Protein AF-G3ECL9-F1 (afdb_monomer_lite)

Sequence (90 aa):
YVEHVQCRISLKFFPRGDLRILLISPMGTESVLLFERPLDIISSTFDDWPFLSVHYWGEKIAGRWEIKITRRMANSTAKSPGLLKKWRLI

Radius of gyration: 13.77 Å; chains: 1; bounding box: 30×22×41 Å

Foldseek 3Di:
DDQKKKKFFWKFFALPLQKWKWKAAQVGDIDTQDDRHPPSGPDGTRDRDIRMDRSCPPHDRDDDMDMDMDGDPPPDPTPDDMDTPDMDMD

Organism: Diuraphis noxia (NCBI:txid143948)

Secondary structure (DSSP, 8-state):
--S-EEEEEEEE-SSGGGEEEEEE-TT--EEEEE---TT--S--EEEEEEEEE-TTTT----S--EEEEEE--TT----S--EEEEEEE-

Structure (mmCIF, N/CA/C/O backbone):
data_AF-G3ECL9-F1
#
_entry.id   AF-G3ECL9-F1
#
loop_
_atom_site.group_PDB
_atom_site.id
_atom_site.type_symbol
_atom_site.label_atom_id
_atom_site.label_alt_id
_atom_site.label_comp_id
_atom_site.label_asym_id
_atom_site.label_entity_id
_atom_site.label_seq_id
_atom_site.pdbx_PDB_ins_code
_atom_site.Cartn_x
_atom_site.Cartn_y
_atom_site.Cartn_z
_atom_site.occupancy
_atom_site.B_iso_or_equiv
_atom_site.auth_seq_id
_atom_site.auth_comp_id
_atom_site.auth_asym_id
_atom_site.auth_atom_id
_atom_site.pdbx_PDB_model_num
ATOM 1 N N . TYR A 1 1 ? -8.461 -0.238 19.344 1.00 78.69 1 TYR A N 1
ATOM 2 C CA . TYR A 1 1 ? -7.337 0.543 18.798 1.00 78.69 1 TYR A CA 1
ATOM 3 C C . TYR A 1 1 ? -6.559 -0.346 17.851 1.00 78.69 1 TYR A C 1
ATOM 5 O O . TYR A 1 1 ? -6.683 -1.558 17.972 1.00 78.69 1 TYR A O 1
ATOM 13 N N . VAL A 1 2 ? -5.859 0.232 16.881 1.00 91.38 2 VAL A N 1
ATOM 14 C CA . VAL A 1 2 ? -5.109 -0.529 15.870 1.00 91.38 2 VAL A CA 1
ATOM 15 C C . VAL A 1 2 ? -3.709 -0.869 16.389 1.00 91.38 2 VAL A C 1
ATOM 17 O O . VAL A 1 2 ? -3.133 -0.083 17.135 1.00 91.38 2 VAL A O 1
ATOM 20 N N . GLU A 1 3 ? -3.171 -2.022 15.996 1.00 94.06 3 GLU A N 1
ATOM 21 C CA . GLU A 1 3 ? -1.781 -2.427 16.267 1.00 94.06 3 GLU A CA 1
ATOM 22 C C . GLU A 1 3 ? -0.962 -2.390 14.973 1.00 94.06 3 GLU A C 1
ATOM 24 O O . GLU A 1 3 ? 0.033 -1.682 14.842 1.00 94.06 3 GLU A O 1
ATOM 29 N N . HIS A 1 4 ? -1.445 -3.095 13.959 1.00 94.50 4 HIS A N 1
ATOM 30 C CA . HIS A 1 4 ? -0.885 -3.104 12.619 1.00 94.50 4 HIS A CA 1
ATOM 31 C C . HIS A 1 4 ? -2.009 -2.915 11.604 1.00 94.50 4 HIS A C 1
ATOM 33 O O . HIS A 1 4 ? -3.153 -3.286 11.856 1.00 94.50 4 HIS A O 1
ATOM 39 N N . VAL A 1 5 ? -1.668 -2.335 10.457 1.00 96.81 5 VAL A N 1
ATOM 40 C CA . VAL A 1 5 ? -2.556 -2.243 9.296 1.00 96.81 5 VAL A CA 1
ATOM 41 C C . VAL A 1 5 ? -1.858 -2.883 8.120 1.00 96.81 5 VAL A C 1
ATOM 43 O O . VAL A 1 5 ? -0.700 -2.561 7.832 1.00 96.81 5 VAL A O 1
ATOM 46 N N . GLN A 1 6 ? -2.571 -3.752 7.411 1.00 97.19 6 GLN A N 1
ATOM 47 C CA . GLN A 1 6 ? -2.087 -4.337 6.174 1.00 97.19 6 GLN A CA 1
ATOM 48 C C . GLN A 1 6 ? -2.921 -3.858 4.986 1.00 97.19 6 GLN A C 1
ATOM 50 O O . GLN A 1 6 ? -4.107 -4.147 4.857 1.00 97.19 6 GLN A O 1
ATOM 55 N N . CYS A 1 7 ? -2.265 -3.177 4.056 1.00 97.12 7 CYS A N 1
ATOM 56 C CA . CYS A 1 7 ? -2.829 -2.773 2.785 1.00 97.12 7 CYS A CA 1
ATOM 57 C C . CYS A 1 7 ? -2.428 -3.769 1.697 1.00 97.12 7 CYS A C 1
ATOM 59 O O . CYS A 1 7 ? -1.272 -3.817 1.270 1.00 97.12 7 CYS A O 1
ATOM 61 N N . ARG A 1 8 ? -3.385 -4.584 1.245 1.00 98.00 8 ARG A N 1
ATOM 62 C CA . ARG A 1 8 ? -3.158 -5.535 0.151 1.00 98.00 8 ARG A CA 1
ATOM 63 C C . ARG A 1 8 ? -3.544 -4.907 -1.172 1.00 98.00 8 ARG A C 1
ATOM 65 O O . ARG A 1 8 ? -4.679 -4.452 -1.311 1.00 98.00 8 ARG A O 1
ATOM 72 N N . ILE A 1 9 ? -2.626 -4.902 -2.136 1.00 97.50 9 ILE A N 1
ATOM 73 C CA . ILE A 1 9 ? -2.805 -4.215 -3.421 1.00 97.50 9 ILE A CA 1
ATOM 74 C C . ILE A 1 9 ? -2.516 -5.169 -4.584 1.00 97.50 9 ILE A C 1
ATOM 76 O O . ILE A 1 9 ? -1.443 -5.768 -4.663 1.00 97.50 9 ILE A O 1
ATOM 80 N N . SER A 1 10 ? -3.452 -5.238 -5.534 1.00 97.38 10 SER A N 1
ATOM 81 C CA . SER A 1 10 ? -3.231 -5.790 -6.873 1.00 97.38 10 SER A CA 1
ATOM 82 C C . SER A 1 10 ? -3.195 -4.647 -7.888 1.00 97.38 10 SER A C 1
ATOM 84 O O . SER A 1 10 ? -4.215 -4.006 -8.156 1.00 97.38 10 SER A O 1
ATOM 86 N N . LEU A 1 11 ? -2.026 -4.388 -8.468 1.00 96.25 11 LEU A N 1
ATOM 87 C CA . LEU A 1 11 ? -1.759 -3.240 -9.335 1.00 96.25 11 LEU A CA 1
ATOM 88 C C . LEU A 1 11 ? -0.790 -3.623 -10.456 1.00 96.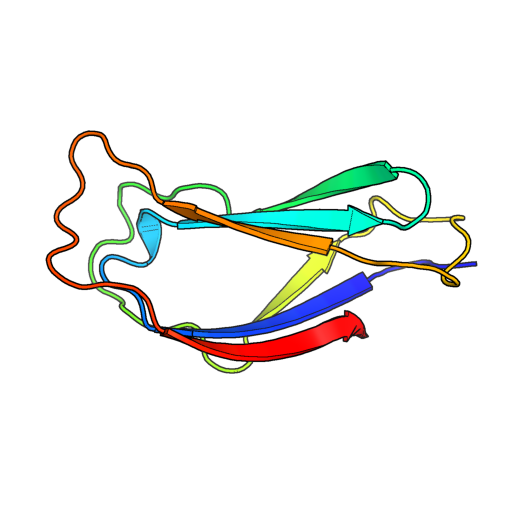25 11 LEU A C 1
ATOM 90 O O . LEU A 1 11 ? 0.211 -4.281 -10.211 1.00 96.25 11 LEU A O 1
ATOM 94 N N . LYS A 1 12 ? -1.048 -3.176 -11.685 1.00 95.69 12 LYS A N 1
ATOM 95 C CA . LYS A 1 12 ? -0.123 -3.314 -12.814 1.00 95.69 12 LYS A CA 1
ATOM 96 C C . LYS A 1 12 ? 0.429 -1.949 -13.216 1.00 95.69 12 LYS A C 1
ATOM 98 O O . LYS A 1 12 ? -0.344 -1.044 -13.510 1.00 95.69 12 LYS A O 1
ATOM 103 N N . PHE A 1 13 ? 1.747 -1.810 -13.255 1.00 94.62 13 PHE A N 1
ATOM 104 C CA . PHE A 1 13 ? 2.460 -0.622 -13.717 1.00 94.62 13 PHE A CA 1
ATOM 105 C C . PHE A 1 13 ? 3.907 -0.989 -14.048 1.00 94.62 13 PHE A C 1
ATOM 107 O O . PHE A 1 13 ? 4.540 -1.705 -13.276 1.00 94.62 13 PHE A O 1
ATOM 114 N N . PHE A 1 14 ? 4.442 -0.500 -15.166 1.00 92.75 14 PHE A N 1
ATOM 115 C CA . PHE A 1 14 ? 5.820 -0.773 -15.572 1.00 92.75 14 PHE A CA 1
ATOM 116 C C . PHE A 1 14 ? 6.586 0.530 -15.852 1.00 92.75 14 PHE A C 1
ATOM 118 O O . PHE A 1 14 ? 6.074 1.343 -16.625 1.00 92.75 14 PHE A O 1
ATOM 125 N N . PRO A 1 15 ? 7.804 0.697 -15.304 1.00 92.38 15 PRO A N 1
ATOM 126 C CA . PRO A 1 15 ? 8.421 -0.156 -14.281 1.00 92.38 15 PRO A CA 1
ATOM 127 C C . PRO A 1 15 ? 7.761 0.070 -12.914 1.00 92.38 15 PRO A C 1
ATOM 129 O O . PRO A 1 15 ? 7.513 1.208 -12.520 1.00 92.38 15 PRO A O 1
ATOM 132 N N . ARG A 1 16 ? 7.482 -0.997 -12.152 1.00 93.44 16 ARG A N 1
ATOM 133 C CA . ARG A 1 16 ? 6.818 -0.842 -10.840 1.00 93.44 16 ARG A CA 1
ATOM 134 C C . ARG A 1 16 ? 7.676 -0.073 -9.824 1.00 93.44 16 ARG A C 1
ATOM 136 O O . ARG A 1 16 ? 7.131 0.472 -8.871 1.00 93.44 16 ARG A O 1
ATOM 143 N N . GLY A 1 17 ? 8.995 -0.026 -10.030 1.00 93.62 17 GLY A N 1
ATOM 144 C CA . GLY A 1 17 ? 9.934 0.729 -9.205 1.00 93.62 17 GLY A CA 1
ATOM 145 C C . GLY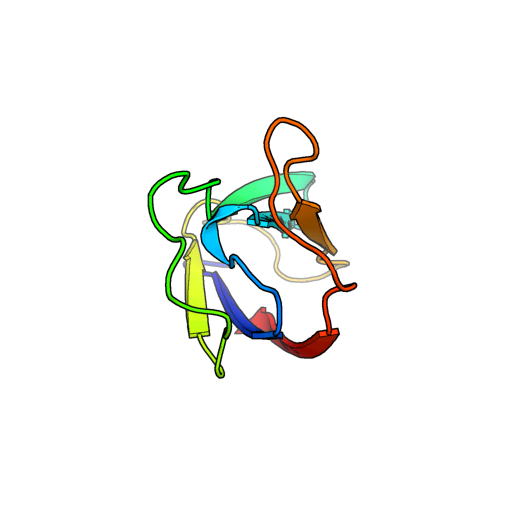 A 1 17 ? 9.712 2.240 -9.215 1.00 93.62 17 GLY A C 1
ATOM 146 O O . GLY A 1 17 ? 10.102 2.907 -8.266 1.00 93.62 17 GLY A O 1
ATOM 147 N N . ASP A 1 18 ? 9.037 2.792 -10.223 1.00 93.88 18 ASP A N 1
ATOM 148 C CA . ASP A 1 18 ? 8.710 4.223 -10.256 1.00 93.88 18 ASP A CA 1
ATOM 149 C C . ASP A 1 18 ? 7.536 4.592 -9.334 1.00 93.88 18 ASP A C 1
ATOM 151 O O . ASP A 1 18 ? 7.185 5.765 -9.239 1.00 93.88 18 ASP A O 1
ATOM 155 N N . LEU A 1 19 ? 6.894 3.621 -8.680 1.00 95.12 19 LEU A N 1
ATOM 156 C CA . LEU A 1 19 ? 5.744 3.875 -7.823 1.00 95.12 19 LEU A CA 1
ATOM 157 C C . LEU A 1 19 ? 6.146 4.257 -6.405 1.00 95.12 19 LEU A C 1
ATOM 159 O O . LEU A 1 19 ? 7.040 3.663 -5.803 1.00 95.12 19 LEU A O 1
ATOM 163 N N . ARG A 1 20 ? 5.356 5.161 -5.835 1.00 96.19 20 ARG A N 1
ATOM 164 C CA . ARG A 1 20 ? 5.318 5.466 -4.412 1.00 96.19 20 ARG A CA 1
ATOM 165 C C . ARG A 1 20 ? 3.899 5.258 -3.901 1.00 96.19 20 ARG A C 1
ATOM 167 O O . ARG A 1 20 ? 2.941 5.733 -4.508 1.00 96.19 20 ARG A O 1
ATOM 174 N N . ILE A 1 21 ? 3.766 4.539 -2.791 1.00 97.50 21 ILE A N 1
ATOM 175 C CA . ILE A 1 21 ? 2.468 4.229 -2.182 1.00 97.50 21 ILE A CA 1
ATOM 176 C C . ILE A 1 21 ? 2.469 4.753 -0.753 1.00 97.50 21 ILE A C 1
ATOM 178 O O . ILE A 1 21 ? 3.340 4.394 0.040 1.00 97.50 21 ILE A O 1
ATOM 182 N N . LEU A 1 22 ? 1.481 5.583 -0.431 1.00 97.94 22 LEU A N 1
ATOM 183 C CA . LEU A 1 22 ? 1.211 6.056 0.919 1.00 97.94 22 LEU A CA 1
ATOM 184 C C . LEU A 1 22 ? -0.168 5.594 1.375 1.00 97.94 22 LEU A C 1
ATOM 186 O O . LEU A 1 22 ? -1.100 5.510 0.572 1.00 97.94 22 LEU A O 1
ATOM 190 N N . LEU A 1 23 ? -0.287 5.346 2.673 1.00 98.06 23 LEU A N 1
ATOM 191 C CA . LEU A 1 23 ? -1.549 5.126 3.361 1.00 98.06 23 LEU A CA 1
ATOM 192 C C . LEU A 1 23 ? -1.718 6.197 4.440 1.00 98.06 23 LEU A C 1
ATOM 194 O O . LEU A 1 23 ? -0.786 6.485 5.192 1.00 98.06 23 LEU A O 1
ATOM 198 N N . ILE A 1 24 ? -2.905 6.786 4.502 1.00 98.00 24 ILE A N 1
ATOM 199 C CA . ILE A 1 24 ? -3.245 7.871 5.420 1.00 98.00 24 ILE A CA 1
ATOM 200 C C . ILE A 1 24 ? -4.409 7.412 6.287 1.00 98.00 24 ILE A C 1
ATOM 202 O O . ILE A 1 24 ? -5.419 6.924 5.764 1.00 98.00 24 ILE A O 1
ATOM 206 N N . SER A 1 25 ? -4.244 7.535 7.601 1.00 97.56 25 SER A N 1
ATOM 207 C CA . SER A 1 25 ? -5.256 7.145 8.576 1.00 97.56 25 SER A CA 1
ATOM 208 C C . SER A 1 25 ? -6.338 8.216 8.755 1.00 97.56 25 SER A C 1
ATOM 210 O O . SER A 1 25 ? -6.121 9.383 8.418 1.00 97.56 25 SER A O 1
ATOM 212 N N . PRO A 1 26 ? -7.489 7.869 9.362 1.00 96.94 26 PRO A N 1
ATOM 213 C CA . PRO A 1 26 ? -8.526 8.838 9.705 1.00 96.94 26 PRO A CA 1
ATOM 214 C C . PRO A 1 26 ? -8.051 9.954 10.641 1.00 96.94 26 PRO A C 1
ATOM 216 O O 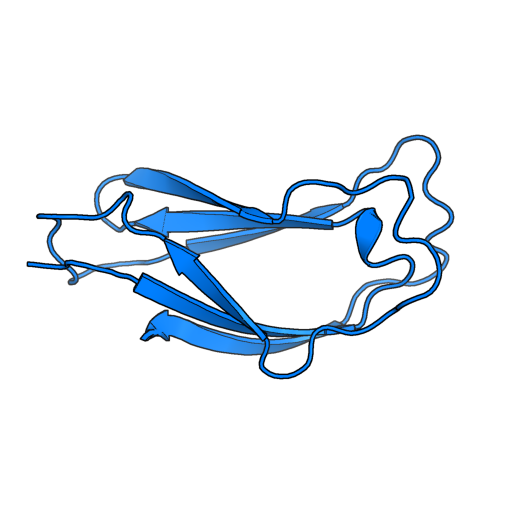. PRO A 1 26 ? -8.663 11.019 10.674 1.00 96.94 26 PRO A O 1
ATOM 219 N N . MET A 1 27 ? -6.987 9.710 11.414 1.00 96.81 27 MET A N 1
ATOM 220 C CA . MET A 1 27 ? -6.390 10.694 12.320 1.00 96.81 27 MET A CA 1
ATOM 221 C C . MET A 1 27 ? -5.306 11.549 11.642 1.00 96.81 27 MET A C 1
ATOM 223 O O . MET A 1 27 ? -4.765 12.448 12.279 1.00 96.81 27 MET A O 1
ATOM 227 N N . GLY A 1 28 ? -5.021 11.313 10.356 1.00 96.19 28 GLY A N 1
ATOM 228 C CA . GLY A 1 28 ? -4.078 12.097 9.555 1.00 96.19 28 GLY A CA 1
ATOM 229 C C . GLY A 1 28 ? -2.643 11.572 9.552 1.00 96.19 28 GLY A C 1
ATOM 230 O O . GLY A 1 28 ? -1.780 12.189 8.933 1.00 96.19 28 GLY A O 1
ATOM 231 N N . THR A 1 29 ? -2.366 10.439 10.199 1.00 97.44 29 THR A N 1
ATOM 232 C CA . THR A 1 29 ? -1.035 9.824 10.172 1.00 97.44 29 THR A CA 1
ATOM 233 C C . THR A 1 29 ? -0.754 9.265 8.786 1.00 97.44 29 THR A C 1
ATOM 235 O O . THR A 1 29 ? -1.566 8.526 8.228 1.00 97.44 29 THR A O 1
ATOM 238 N N . GLU A 1 30 ? 0.415 9.576 8.232 1.00 97.75 30 GLU A N 1
ATOM 239 C CA . GLU A 1 30 ? 0.853 9.066 6.934 1.00 97.75 30 GLU A CA 1
ATOM 240 C C . GLU A 1 30 ? 1.911 7.965 7.109 1.00 97.75 30 GLU A C 1
ATOM 242 O O . GLU A 1 30 ? 2.870 8.106 7.870 1.00 97.75 30 GLU A O 1
ATOM 247 N N . SER A 1 31 ? 1.773 6.860 6.373 1.00 98.00 31 SER A N 1
ATOM 248 C CA . SER A 1 31 ? 2.803 5.820 6.271 1.00 98.00 31 SER A CA 1
ATOM 249 C C . SER A 1 31 ? 3.173 5.575 4.820 1.00 98.00 31 SER A C 1
ATOM 251 O O . SER A 1 31 ? 2.304 5.398 3.962 1.00 98.00 31 SER A O 1
ATOM 253 N N . VAL A 1 32 ? 4.476 5.549 4.542 1.00 98.00 32 VAL A N 1
ATOM 254 C CA . VAL A 1 32 ? 4.996 5.186 3.224 1.00 98.00 32 VAL A CA 1
ATOM 255 C C . VAL A 1 32 ? 5.096 3.667 3.153 1.00 98.00 32 VAL A C 1
ATOM 257 O O . VAL A 1 32 ? 5.985 3.062 3.743 1.00 98.00 32 VAL A O 1
ATOM 260 N N . LEU A 1 33 ? 4.178 3.059 2.408 1.00 97.62 33 LEU A N 1
ATOM 261 C CA . LEU A 1 33 ? 4.110 1.612 2.207 1.00 97.62 33 LEU A CA 1
ATOM 262 C C . LEU A 1 33 ? 5.118 1.122 1.162 1.00 97.62 33 LEU A C 1
ATOM 264 O O . LEU A 1 33 ? 5.620 0.003 1.244 1.00 97.62 33 LEU A O 1
ATOM 268 N N . LEU A 1 34 ? 5.404 1.958 0.164 1.00 97.06 34 LEU A N 1
ATOM 269 C CA . LEU A 1 34 ? 6.383 1.681 -0.879 1.00 97.06 34 LEU A CA 1
ATOM 270 C C . LEU A 1 34 ? 7.094 2.977 -1.260 1.00 97.06 34 LEU A C 1
ATOM 272 O O . LEU A 1 34 ? 6.448 3.951 -1.653 1.00 97.06 34 LEU A O 1
ATOM 276 N N . PHE A 1 35 ? 8.420 2.960 -1.176 1.00 95.62 35 PHE A N 1
ATOM 277 C CA . PHE A 1 35 ? 9.278 3.986 -1.756 1.00 95.62 35 PHE A CA 1
ATOM 278 C C . PHE A 1 35 ? 9.567 3.679 -3.224 1.00 95.62 35 PHE A C 1
ATOM 280 O O . PHE A 1 35 ? 9.530 2.522 -3.646 1.00 95.62 35 PHE A O 1
ATOM 287 N N . GLU A 1 36 ? 9.930 4.716 -3.973 1.00 93.81 36 GLU A N 1
ATOM 288 C CA . GLU A 1 36 ? 10.470 4.557 -5.319 1.00 93.81 36 GLU A CA 1
ATOM 289 C C . GLU A 1 36 ? 11.759 3.721 -5.260 1.00 93.81 36 GLU A C 1
ATOM 291 O O . GLU A 1 36 ? 12.618 3.911 -4.396 1.00 93.81 36 GLU A O 1
ATOM 296 N N . ARG A 1 37 ? 11.903 2.781 -6.191 1.00 93.31 37 ARG A N 1
ATOM 297 C CA . ARG A 1 37 ? 13.048 1.876 -6.319 1.00 93.31 37 ARG A CA 1
ATOM 298 C C . ARG A 1 37 ? 13.597 1.981 -7.742 1.00 93.31 37 ARG A C 1
ATOM 300 O O . ARG A 1 37 ? 13.177 1.206 -8.600 1.00 93.31 37 ARG A O 1
ATOM 307 N N . PRO A 1 38 ? 14.551 2.893 -8.013 1.00 89.06 38 PRO A N 1
ATOM 308 C CA . PRO A 1 38 ? 15.052 3.156 -9.367 1.00 89.06 38 PRO A CA 1
ATOM 309 C C . PRO A 1 38 ? 15.635 1.936 -10.094 1.00 89.06 38 PRO A C 1
ATOM 311 O O . PRO A 1 38 ? 15.691 1.926 -11.318 1.00 89.06 38 PRO A O 1
ATOM 314 N N . LEU A 1 39 ? 16.067 0.913 -9.348 1.00 90.69 39 LEU A N 1
ATOM 315 C CA . LEU A 1 39 ? 16.634 -0.325 -9.891 1.00 90.69 39 LEU A CA 1
ATOM 316 C C . LEU A 1 39 ? 15.587 -1.433 -10.130 1.00 90.69 39 LEU A C 1
ATOM 318 O O . LEU A 1 39 ? 15.902 -2.455 -10.734 1.00 90.69 39 LEU A O 1
ATOM 322 N N . ASP A 1 40 ? 14.334 -1.258 -9.694 1.00 90.94 40 ASP A N 1
ATOM 323 C CA . ASP A 1 40 ? 13.248 -2.22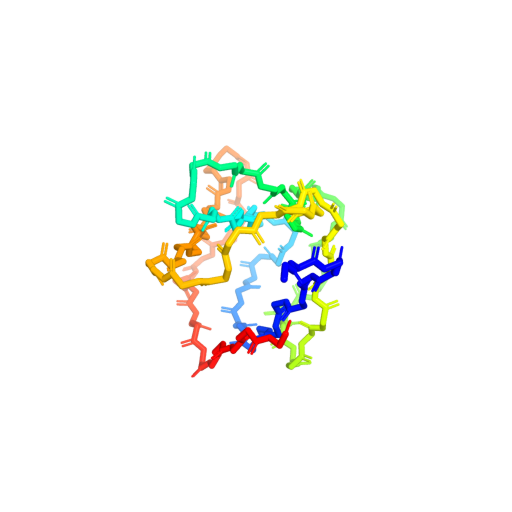8 -9.906 1.00 90.94 40 ASP A CA 1
ATOM 324 C C . ASP A 1 40 ? 12.550 -1.988 -11.257 1.00 90.94 40 ASP A C 1
ATOM 326 O O . ASP A 1 40 ? 11.419 -1.502 -11.337 1.00 90.94 40 ASP A O 1
ATOM 330 N N . ILE A 1 41 ? 13.275 -2.317 -12.331 1.00 89.31 41 ILE A N 1
ATOM 331 C CA . ILE A 1 41 ? 12.906 -2.024 -13.729 1.00 89.31 41 ILE A CA 1
ATOM 332 C C . ILE A 1 41 ? 12.430 -3.243 -14.533 1.00 89.31 41 ILE A C 1
ATOM 334 O O . ILE A 1 41 ? 12.132 -3.120 -15.716 1.00 89.31 41 ILE A O 1
ATOM 338 N N . ILE A 1 42 ? 12.376 -4.426 -13.917 1.00 84.69 42 ILE A N 1
ATOM 339 C CA . ILE A 1 42 ? 12.073 -5.693 -14.610 1.00 84.69 42 ILE A CA 1
ATOM 340 C C . ILE A 1 42 ? 10.598 -6.071 -14.445 1.00 84.69 42 ILE A C 1
ATOM 342 O O . ILE A 1 42 ? 9.971 -6.610 -15.355 1.00 84.69 42 ILE A O 1
ATOM 346 N N . SER A 1 43 ? 10.023 -5.790 -13.275 1.00 84.94 43 SER A N 1
ATOM 347 C CA . SER A 1 43 ? 8.675 -6.234 -12.935 1.00 84.94 43 SER A CA 1
ATOM 348 C C . SER A 1 43 ? 7.627 -5.150 -13.168 1.00 84.94 43 SER A C 1
ATOM 350 O O . SER A 1 43 ? 7.885 -3.948 -13.082 1.00 84.94 43 SER A O 1
ATOM 352 N N . SER A 1 44 ? 6.408 -5.606 -13.450 1.00 88.50 44 SER A N 1
ATOM 353 C CA . SER A 1 44 ? 5.265 -4.755 -13.767 1.00 88.50 44 SER A CA 1
ATOM 354 C C . SER A 1 44 ? 4.078 -4.916 -12.818 1.00 88.50 44 SER A C 1
ATOM 356 O O . SER A 1 44 ? 3.064 -4.253 -13.020 1.00 88.50 44 SER A O 1
ATOM 358 N N . THR A 1 45 ? 4.129 -5.837 -11.845 1.00 93.50 45 THR A N 1
ATOM 359 C CA . THR A 1 45 ? 2.905 -6.273 -11.148 1.00 93.50 45 THR A CA 1
ATOM 360 C C . THR A 1 45 ? 3.061 -6.404 -9.625 1.00 93.50 45 THR A C 1
ATOM 362 O O . THR A 1 45 ? 3.977 -7.047 -9.113 1.00 93.50 45 THR A O 1
ATOM 365 N N . PHE A 1 46 ? 2.137 -5.723 -8.950 1.00 96.06 46 PHE A N 1
ATOM 366 C CA . PHE A 1 46 ? 1.428 -5.971 -7.693 1.00 96.06 46 PHE A CA 1
ATOM 367 C C . PHE A 1 46 ? 0.410 -7.113 -7.761 1.00 96.06 46 PHE A C 1
ATOM 369 O O . PHE A 1 46 ? -0.601 -6.887 -8.425 1.00 96.06 46 PHE A O 1
ATOM 376 N N . ASP A 1 47 ? 0.589 -8.267 -7.111 1.00 96.19 47 ASP A N 1
ATOM 377 C CA . ASP A 1 47 ? -0.494 -9.263 -6.996 1.00 96.19 47 ASP A CA 1
ATOM 378 C C . ASP A 1 47 ? -0.816 -9.598 -5.537 1.00 96.19 47 ASP A C 1
ATOM 380 O O . ASP A 1 47 ? -0.022 -10.238 -4.854 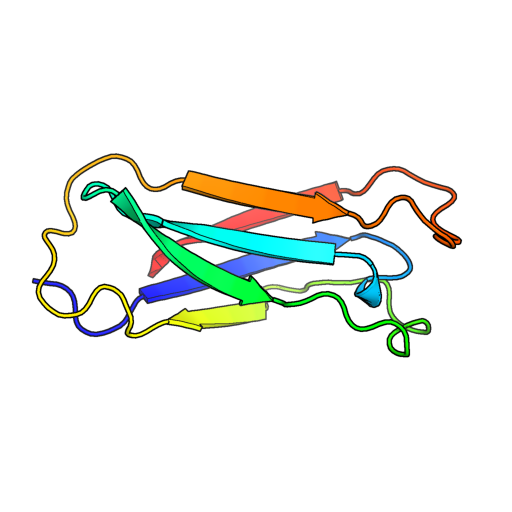1.00 96.19 47 ASP A O 1
ATOM 384 N N . ASP A 1 48 ? -1.953 -9.076 -5.059 1.00 96.69 48 ASP A N 1
ATOM 385 C CA . ASP A 1 48 ? -2.445 -9.147 -3.675 1.00 96.69 48 ASP A CA 1
ATOM 386 C C . ASP A 1 48 ? -1.328 -8.922 -2.637 1.00 96.69 48 ASP A C 1
ATOM 388 O O . ASP A 1 48 ? -1.279 -9.573 -1.593 1.00 96.69 48 ASP A O 1
ATOM 392 N N . TRP A 1 49 ? -0.411 -7.994 -2.941 1.00 97.25 49 TRP A N 1
ATOM 393 C CA . TRP A 1 49 ? 0.826 -7.814 -2.189 1.00 97.25 49 TRP A CA 1
ATOM 394 C C . TRP A 1 49 ? 0.538 -7.151 -0.838 1.00 97.25 49 TRP A C 1
ATOM 396 O O . TRP A 1 49 ? -0.048 -6.065 -0.834 1.00 97.25 49 TRP A O 1
ATOM 406 N N . PRO A 1 50 ? 0.934 -7.757 0.298 1.00 97.38 50 PRO A N 1
ATOM 407 C CA . PRO A 1 50 ? 0.639 -7.232 1.626 1.00 97.38 50 PRO A CA 1
ATOM 408 C C . PRO A 1 50 ? 1.664 -6.194 2.080 1.00 97.38 50 PRO A C 1
ATOM 410 O O . PRO A 1 50 ? 2.704 -6.534 2.637 1.00 97.38 50 PRO A O 1
ATOM 413 N N . PHE A 1 51 ? 1.358 -4.914 1.894 1.00 97.62 51 PHE A N 1
ATOM 414 C CA . PHE A 1 51 ? 2.112 -3.851 2.550 1.00 97.62 51 PHE A CA 1
ATOM 415 C C . PHE A 1 51 ? 1.639 -3.699 3.993 1.00 97.62 51 PHE A C 1
ATOM 417 O O . PHE A 1 51 ? 0.439 -3.603 4.227 1.00 97.62 51 PHE A O 1
ATOM 424 N N . LEU A 1 52 ? 2.559 -3.662 4.954 1.00 97.56 52 LEU A N 1
ATOM 425 C CA . LEU A 1 52 ? 2.244 -3.577 6.381 1.00 97.56 52 LEU A CA 1
ATOM 426 C C . LEU A 1 52 ? 2.828 -2.301 6.988 1.00 97.56 52 LEU A C 1
ATOM 428 O O . LEU A 1 52 ? 3.927 -1.886 6.628 1.00 97.56 52 LEU A O 1
ATOM 432 N N . SER A 1 53 ? 2.099 -1.700 7.926 1.00 97.31 53 SER A N 1
ATOM 433 C CA . SER A 1 53 ? 2.553 -0.551 8.710 1.00 97.31 53 SER A CA 1
ATOM 434 C C . SER A 1 53 ? 2.090 -0.666 10.160 1.00 97.31 53 SER A C 1
ATOM 436 O O . SER A 1 53 ? 0.941 -1.016 10.427 1.00 97.31 53 SER A O 1
ATOM 438 N N . VAL A 1 54 ? 2.979 -0.307 11.087 1.00 97.44 54 VAL A N 1
ATOM 439 C CA . VAL A 1 54 ? 2.700 -0.163 12.529 1.00 97.44 54 VAL A CA 1
ATOM 440 C C . VAL A 1 54 ? 2.623 1.305 12.966 1.00 97.44 54 VAL A C 1
ATOM 442 O O . VAL A 1 54 ? 2.470 1.593 14.144 1.00 97.44 54 VAL A O 1
ATOM 445 N N . HIS A 1 55 ? 2.712 2.259 12.030 1.00 97.31 55 HIS A N 1
ATOM 446 C CA . HIS A 1 55 ? 2.696 3.695 12.356 1.00 97.31 55 HIS A CA 1
ATOM 447 C C . HIS A 1 55 ? 1.383 4.159 13.003 1.00 97.31 55 HIS A C 1
ATOM 449 O O . HIS A 1 55 ? 1.366 5.179 13.675 1.00 97.31 55 HIS A O 1
ATOM 455 N N . TYR A 1 56 ? 0.300 3.407 12.804 1.00 96.38 56 TYR A N 1
ATOM 456 C CA . TYR A 1 56 ? -1.045 3.735 13.284 1.00 96.38 56 TYR A CA 1
ATOM 457 C C . TYR A 1 56 ? -1.358 3.121 14.653 1.00 96.38 56 TYR A C 1
ATOM 459 O O . TYR A 1 56 ? -2.526 3.001 15.033 1.00 96.38 56 TYR A O 1
ATOM 467 N N . TRP A 1 57 ? -0.333 2.645 15.364 1.00 97.00 57 TRP A N 1
ATOM 468 C CA . TRP A 1 57 ? -0.510 1.975 16.643 1.00 97.00 57 TRP A CA 1
ATOM 469 C C . TRP A 1 57 ? -1.228 2.891 17.636 1.00 97.00 57 TRP A C 1
ATOM 471 O O . TRP A 1 57 ? -0.818 4.025 17.872 1.00 97.00 57 TRP A O 1
ATOM 481 N N . GLY A 1 58 ? -2.303 2.396 18.246 1.00 95.94 58 GLY A N 1
ATOM 482 C CA . GLY A 1 58 ? -3.089 3.167 19.208 1.00 95.94 58 GLY A CA 1
ATOM 483 C C . GLY A 1 58 ? -4.100 4.129 18.577 1.00 95.94 58 GLY A C 1
ATOM 484 O O . GLY A 1 58 ? -4.814 4.810 19.310 1.00 95.94 58 GLY A O 1
ATOM 485 N N . GLU A 1 59 ? -4.235 4.169 17.249 1.00 96.06 59 GLU A N 1
ATOM 486 C CA . GLU A 1 59 ? -5.243 5.000 16.590 1.00 96.06 59 GLU A CA 1
ATOM 487 C C . GLU A 1 59 ? -6.638 4.359 16.586 1.00 96.06 59 GLU A C 1
ATOM 489 O O . GLU A 1 59 ? -6.826 3.143 16.760 1.00 96.06 59 GLU A O 1
ATOM 494 N N . LYS A 1 60 ? -7.657 5.201 16.380 1.00 93.31 60 LYS A N 1
ATOM 495 C CA . LYS A 1 60 ? -9.029 4.750 16.129 1.00 93.31 60 LYS A CA 1
ATOM 496 C C . LYS A 1 60 ? -9.149 4.293 14.675 1.00 93.31 60 LYS A C 1
ATOM 498 O O . LYS A 1 60 ? -8.855 5.047 13.758 1.00 93.31 60 LYS A O 1
ATOM 503 N N . ILE A 1 61 ? -9.654 3.077 14.471 1.00 91.12 61 ILE A N 1
ATOM 504 C CA . ILE A 1 61 ? -9.830 2.499 13.127 1.00 91.12 61 ILE A CA 1
ATOM 505 C C . ILE A 1 61 ? -10.945 3.179 12.319 1.00 91.12 61 ILE A C 1
ATOM 507 O O . ILE A 1 61 ? -10.916 3.178 11.089 1.00 91.12 61 ILE A O 1
ATOM 511 N N . ALA A 1 62 ? -11.941 3.734 13.014 1.00 93.81 62 ALA A N 1
ATOM 512 C CA . ALA A 1 62 ? -13.140 4.285 12.406 1.00 93.81 62 ALA A CA 1
ATOM 513 C C . ALA A 1 62 ? -12.842 5.596 11.670 1.00 93.81 62 ALA A C 1
ATOM 515 O O . ALA A 1 62 ? -12.319 6.544 12.252 1.00 93.81 62 ALA A O 1
ATOM 516 N N . GLY A 1 63 ? -13.246 5.648 10.403 1.00 95.12 63 GLY A N 1
ATOM 517 C CA . GLY A 1 63 ? -13.171 6.835 9.565 1.00 95.12 63 GLY A CA 1
ATOM 518 C C . GLY A 1 63 ? -12.625 6.522 8.178 1.00 95.12 63 GLY A C 1
ATOM 519 O O . GLY A 1 63 ? -12.576 5.367 7.750 1.00 95.12 63 GLY A O 1
ATOM 520 N N . ARG A 1 64 ? -12.245 7.574 7.454 1.00 96.56 64 ARG A N 1
ATOM 521 C CA . ARG A 1 64 ? -11.768 7.457 6.078 1.00 96.56 64 ARG A CA 1
ATOM 522 C C . ARG A 1 64 ? -10.272 7.177 6.054 1.00 96.56 64 ARG A C 1
ATOM 524 O O . ARG A 1 64 ? -9.482 8.009 6.481 1.00 96.56 64 ARG A O 1
ATOM 531 N N . TRP A 1 65 ? -9.915 6.037 5.483 1.00 96.75 65 TRP A N 1
ATOM 532 C CA . TRP A 1 65 ? -8.549 5.736 5.079 1.00 96.75 65 TRP A CA 1
ATOM 533 C C . TRP A 1 65 ? -8.346 6.150 3.622 1.00 96.75 65 TRP A C 1
ATOM 535 O O . TRP A 1 65 ? -9.240 5.975 2.790 1.00 96.75 65 TRP A O 1
ATOM 545 N N . GLU A 1 66 ? -7.174 6.687 3.304 1.00 97.12 66 GLU A N 1
ATOM 546 C CA . GLU A 1 66 ? -6.827 7.111 1.948 1.00 97.12 66 GLU A CA 1
ATOM 547 C C . GLU A 1 66 ? -5.530 6.445 1.493 1.00 97.12 66 GLU A C 1
ATOM 549 O O . GLU A 1 66 ? -4.534 6.445 2.213 1.00 97.12 66 GLU A O 1
ATOM 554 N N . ILE A 1 67 ? -5.535 5.897 0.277 1.00 96.94 67 ILE A N 1
ATOM 555 C CA . ILE A 1 67 ? -4.323 5.424 -0.390 1.00 96.94 67 ILE A CA 1
ATOM 556 C C . ILE A 1 67 ? -3.959 6.412 -1.485 1.00 96.94 67 ILE A C 1
ATOM 558 O O . ILE A 1 67 ? -4.759 6.668 -2.386 1.00 96.94 67 ILE A O 1
ATOM 562 N N . LYS A 1 68 ? -2.719 6.897 -1.450 1.00 96.88 68 LYS A N 1
ATOM 563 C CA . LYS A 1 68 ? -2.140 7.717 -2.514 1.00 96.88 68 LYS A CA 1
ATOM 564 C C . LYS A 1 68 ? -1.089 6.903 -3.252 1.00 96.88 68 LYS A C 1
ATOM 566 O O . LYS A 1 68 ? -0.093 6.489 -2.663 1.00 96.88 68 LYS A O 1
ATOM 571 N N . ILE A 1 69 ? -1.318 6.680 -4.544 1.00 95.81 69 ILE A N 1
ATOM 572 C CA . ILE A 1 69 ? -0.367 6.018 -5.441 1.00 95.81 69 ILE A CA 1
ATOM 573 C C . ILE A 1 69 ? 0.126 7.063 -6.428 1.00 95.81 69 ILE A C 1
ATOM 575 O O . ILE A 1 69 ? -0.640 7.561 -7.252 1.00 95.81 69 ILE A O 1
ATOM 579 N N . THR A 1 70 ? 1.404 7.396 -6.338 1.00 94.38 70 THR A N 1
ATOM 580 C CA . THR A 1 70 ? 2.057 8.338 -7.242 1.00 94.38 70 THR A CA 1
ATOM 581 C C . THR A 1 70 ? 3.164 7.633 -8.010 1.00 94.38 70 THR A C 1
ATOM 583 O O . THR A 1 70 ? 3.642 6.570 -7.614 1.00 94.38 70 THR A O 1
ATOM 586 N N . ARG A 1 71 ? 3.539 8.206 -9.154 1.00 90.00 71 ARG A N 1
ATOM 587 C CA . ARG A 1 71 ? 4.689 7.750 -9.932 1.00 90.00 71 ARG A CA 1
ATOM 588 C C . ARG A 1 71 ? 5.727 8.854 -10.025 1.00 90.00 71 ARG A C 1
ATOM 590 O O . ARG A 1 71 ? 5.365 10.026 -10.164 1.00 90.00 71 ARG A O 1
ATOM 597 N N . ARG A 1 72 ? 6.992 8.463 -10.061 1.00 86.25 72 ARG A N 1
ATOM 598 C CA . ARG A 1 72 ? 8.092 9.333 -10.454 1.00 86.25 72 ARG A CA 1
ATOM 599 C C . ARG A 1 72 ? 7.897 9.777 -11.903 1.00 86.25 72 ARG A C 1
ATOM 601 O O . ARG A 1 72 ? 7.620 8.954 -12.772 1.00 86.25 72 ARG A O 1
ATOM 608 N N . MET A 1 73 ? 8.027 11.075 -12.177 1.00 77.00 73 MET A N 1
ATOM 609 C CA . MET A 1 73 ? 7.995 11.592 -13.556 1.00 77.00 73 MET A CA 1
ATOM 610 C C . MET A 1 73 ? 9.397 11.696 -14.165 1.00 77.00 73 MET A C 1
ATOM 612 O O . MET A 1 73 ? 9.582 11.412 -15.345 1.00 77.00 73 MET A O 1
ATOM 616 N N . ALA 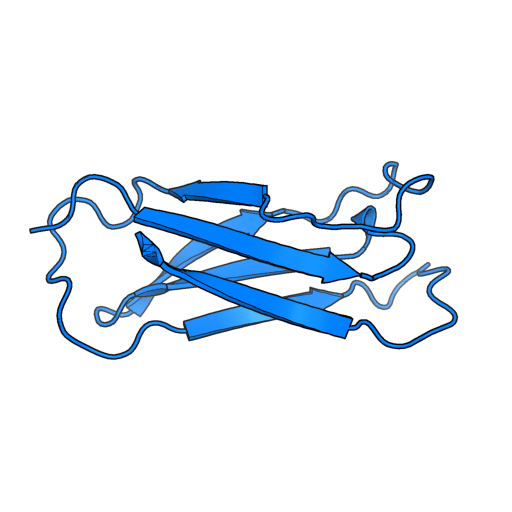A 1 74 ? 10.395 12.075 -13.365 1.00 75.06 74 ALA A N 1
ATOM 617 C CA . ALA A 1 74 ? 11.766 12.235 -13.833 1.00 75.06 74 ALA A CA 1
ATOM 618 C C . ALA A 1 74 ? 12.396 10.879 -14.186 1.00 75.06 74 ALA A C 1
ATOM 620 O O . ALA A 1 74 ? 12.376 9.953 -13.375 1.00 75.06 74 ALA A O 1
ATOM 621 N N . ASN A 1 75 ? 12.983 10.779 -15.382 1.00 71.00 75 ASN A N 1
ATOM 622 C CA . ASN A 1 75 ? 13.661 9.578 -15.888 1.00 71.00 75 ASN A CA 1
ATOM 623 C C . ASN A 1 75 ? 12.791 8.305 -15.861 1.00 71.00 75 ASN A C 1
ATOM 625 O O . ASN A 1 75 ? 13.325 7.196 -15.787 1.00 71.00 75 ASN A O 1
ATOM 629 N N . SER A 1 76 ? 11.462 8.454 -15.900 1.00 74.19 76 SER A N 1
ATOM 630 C CA . SER A 1 76 ? 10.551 7.315 -15.976 1.00 74.19 76 SER A CA 1
ATOM 631 C C . SER A 1 76 ? 10.496 6.777 -17.400 1.00 74.19 76 SER A C 1
ATOM 633 O O . SER A 1 76 ? 10.317 7.523 -18.363 1.00 74.19 76 SER A O 1
ATOM 635 N N . THR A 1 77 ? 10.606 5.459 -17.533 1.00 79.00 77 THR A N 1
ATOM 636 C CA . THR A 1 77 ? 10.405 4.748 -18.803 1.00 79.00 77 THR A CA 1
ATOM 637 C C . THR A 1 77 ? 8.962 4.269 -18.973 1.00 79.00 77 THR A C 1
ATOM 639 O O . THR A 1 77 ? 8.664 3.523 -19.909 1.00 79.00 77 THR A O 1
ATOM 642 N N . ALA A 1 78 ? 8.049 4.685 -18.085 1.00 82.25 78 ALA A N 1
ATOM 643 C CA . ALA A 1 78 ? 6.660 4.255 -18.097 1.00 82.25 78 ALA A CA 1
ATOM 644 C C . ALA A 1 78 ? 5.914 4.779 -19.333 1.00 82.25 78 ALA A C 1
ATOM 646 O O . ALA A 1 78 ? 5.549 5.951 -19.422 1.00 82.25 78 ALA A O 1
ATOM 647 N N . LYS A 1 79 ? 5.633 3.878 -20.278 1.00 79.06 79 LYS A N 1
ATOM 648 C CA . LYS A 1 79 ? 4.927 4.188 -21.535 1.00 79.06 79 LYS A CA 1
ATOM 649 C C . LYS A 1 79 ? 3.404 4.111 -21.429 1.00 79.06 79 LYS A C 1
ATOM 651 O O . LYS A 1 79 ? 2.705 4.526 -22.347 1.00 79.06 79 LYS A O 1
ATOM 656 N N . SER A 1 80 ? 2.878 3.556 -20.340 1.00 84.44 80 SER A N 1
ATOM 657 C CA . SER A 1 80 ? 1.453 3.246 -20.199 1.00 84.44 80 SER A CA 1
ATOM 658 C C . SER A 1 80 ? 0.932 3.638 -18.817 1.00 84.44 80 SER A C 1
ATOM 660 O O . SER A 1 80 ? 1.697 3.614 -17.847 1.00 84.44 80 SER A O 1
ATOM 662 N N . PRO A 1 81 ? -0.358 4.002 -18.703 1.00 88.06 81 PRO A N 1
ATOM 663 C CA . PRO A 1 81 ? -0.981 4.242 -17.409 1.00 88.06 81 PRO A CA 1
ATOM 664 C C . PRO A 1 81 ? -0.997 2.959 -16.570 1.00 88.06 81 PRO A C 1
ATOM 666 O O . PRO A 1 81 ? -1.021 1.844 -17.097 1.00 88.06 81 PRO A O 1
ATOM 669 N N . GLY A 1 82 ? -0.983 3.124 -15.248 1.00 90.38 82 GLY A N 1
ATOM 670 C CA . GLY A 1 82 ? -1.155 2.012 -14.318 1.00 90.38 82 GLY A CA 1
ATOM 671 C C . GLY A 1 82 ? -2.606 1.564 -14.219 1.00 90.38 82 GLY A C 1
ATOM 672 O O . GLY A 1 82 ? -3.523 2.344 -14.459 1.00 90.38 82 GLY A O 1
ATOM 673 N N . LEU A 1 83 ? -2.805 0.313 -13.813 1.00 94.75 83 LEU A N 1
ATOM 674 C CA . LEU A 1 83 ? -4.113 -0.258 -13.516 1.00 94.75 83 LEU A CA 1
ATOM 675 C C . LEU A 1 83 ? -4.135 -0.758 -12.072 1.00 94.75 83 LEU A C 1
ATOM 677 O O . LEU A 1 83 ? -3.513 -1.775 -11.757 1.00 94.75 83 LEU A O 1
ATOM 681 N N . LEU A 1 84 ? -4.887 -0.076 -11.210 1.00 96.06 84 LEU A N 1
ATOM 682 C CA . LEU A 1 84 ? -5.243 -0.587 -9.889 1.00 96.06 84 LEU A CA 1
ATOM 683 C C . LEU A 1 84 ? -6.435 -1.535 -10.044 1.00 96.06 84 LEU A C 1
ATOM 685 O O . LEU A 1 84 ? -7.537 -1.097 -10.355 1.00 96.06 84 LEU A O 1
ATOM 689 N N . LYS A 1 85 ? -6.210 -2.837 -9.854 1.00 96.31 85 LYS A N 1
ATOM 690 C CA . LYS A 1 85 ? -7.262 -3.854 -9.999 1.00 96.31 85 LYS A CA 1
ATOM 691 C C . LYS A 1 85 ? -8.087 -3.999 -8.727 1.00 96.31 85 LYS A C 1
ATOM 693 O O . LYS A 1 85 ? -9.303 -4.128 -8.786 1.00 96.31 85 LYS A O 1
ATOM 698 N N . LYS A 1 86 ? -7.410 -4.045 -7.580 1.00 96.25 86 LYS A N 1
ATOM 699 C CA . LYS A 1 86 ? -8.023 -4.300 -6.275 1.00 96.25 86 LYS A CA 1
ATOM 700 C C . LYS A 1 86 ? -7.136 -3.746 -5.174 1.00 96.25 86 LYS A C 1
ATOM 702 O O . LYS A 1 86 ? -5.912 -3.815 -5.273 1.00 96.25 86 LYS A O 1
ATOM 707 N N . TRP A 1 87 ? -7.760 -3.274 -4.105 1.00 96.62 87 TRP A N 1
ATOM 708 C CA . TRP A 1 87 ? -7.086 -3.045 -2.837 1.00 96.62 87 TRP A CA 1
ATOM 709 C C . TRP A 1 87 ? -8.017 -3.367 -1.668 1.00 96.62 87 TRP A C 1
ATOM 711 O O . TRP A 1 87 ? -9.238 -3.397 -1.834 1.00 96.62 87 TRP A O 1
ATOM 721 N N . ARG A 1 88 ? -7.439 -3.658 -0.503 1.00 96.44 88 ARG A N 1
ATOM 722 C CA . ARG A 1 88 ? -8.169 -3.853 0.755 1.00 96.44 88 ARG A CA 1
ATOM 723 C C . ARG A 1 88 ? -7.280 -3.538 1.950 1.00 96.44 88 ARG A C 1
ATOM 725 O O . ARG A 1 88 ? -6.072 -3.767 1.885 1.00 96.44 88 ARG A O 1
ATOM 732 N N . LEU A 1 89 ? -7.900 -3.069 3.025 1.00 95.44 89 LEU A N 1
ATOM 733 C CA . LEU A 1 89 ? -7.270 -2.930 4.334 1.00 95.44 89 LEU A CA 1
ATOM 734 C C . LEU A 1 89 ? -7.680 -4.103 5.219 1.00 95.44 89 LEU A C 1
ATOM 736 O O . LEU A 1 89 ? -8.812 -4.586 5.123 1.00 95.44 89 LEU A O 1
ATOM 740 N N . ILE A 1 90 ? -6.732 -4.559 6.027 1.00 93.19 90 ILE A N 1
ATOM 741 C CA . ILE A 1 90 ? -6.879 -5.582 7.060 1.00 93.19 90 ILE A CA 1
ATOM 742 C C . ILE A 1 90 ? -6.309 -4.991 8.342 1.00 93.19 90 ILE A C 1
ATOM 744 O O . ILE A 1 90 ? -5.209 -4.389 8.247 1.00 93.19 90 ILE A O 1
#

InterPro domains:
  IPR002884 P domain [PF01483] (2-89)
  IPR002884 P domain [PS51829] (1-90)
  IPR008979 Galactose-binding-like domain superfamily [SSF49785] (1-90)

pLDDT: mean 93.24, std 6.05, range [71.0, 98.06]